Protein AF-A0A438MFI0-F1 (afdb_monomer)

Secondary structure (DSSP, 8-state):
-PPPPEEEEEEPPTT-SEEE-HHHH-TTEEEEEEE-GGG---SSS-EEEEEEE-SS------SS--EEES--TT-TTSSEEEEEEE--S-----TT--S----TTTTTT-TTT---EEEEEEEE--

Mean predicted aligned error: 10.05 Å

Sequence (126 aa):
MPTTQRIASGSTPPGEKWEDASKEMGPHTITIWVDTSSGHFQSDNPTYIASVEGNGYQHKVTGTSSIFPGGGPKDPQGPGFRMYLQATQEWNYKPNGSDDVMDLDKGAWNKDHLSWYVNWIGIDNP

pLDDT: mean 70.8, std 16.74, range [41.03, 95.5]

Organism: NCBI:txid46176

Solvent-accessible surface area (backbone atoms only — not comparable to full-atom values): 7671 Å² total; per-residue (Å²): 129,90,67,71,69,46,76,34,70,54,68,53,64,62,25,57,71,68,42,86,28,32,91,81,76,37,78,61,21,34,31,33,59,47,80,42,62,92,51,66,71,79,40,97,74,55,51,74,50,74,49,78,50,57,75,90,70,92,77,52,78,48,73,98,71,34,69,40,84,31,22,41,100,90,39,60,81,38,61,34,29,34,40,44,42,32,66,61,91,77,66,74,82,53,101,79,78,60,91,73,61,70,44,72,88,76,54,65,71,40,50,88,73,44,49,37,25,44,40,40,39,39,36,31,67,103

Structure (mmCIF, N/CA/C/O backbone):
data_AF-A0A438MFI0-F1
#
_entry.id   AF-A0A438MFI0-F1
#
loop_
_atom_site.group_PDB
_atom_site.id
_atom_site.type_symbol
_atom_site.label_atom_id
_atom_site.label_alt_id
_atom_site.label_comp_id
_atom_site.label_asym_id
_atom_site.label_entity_id
_atom_site.label_seq_id
_atom_site.pdbx_PDB_ins_code
_atom_site.Cartn_x
_atom_site.Cartn_y
_atom_site.Cartn_z
_atom_site.occupancy
_atom_site.B_iso_or_equiv
_atom_site.auth_seq_id
_atom_site.auth_comp_id
_atom_site.auth_asym_id
_atom_site.auth_atom_id
_atom_site.pdbx_PDB_model_num
ATOM 1 N N . MET A 1 1 ? -15.393 -0.144 31.086 1.00 55.59 1 MET A N 1
ATOM 2 C CA . MET A 1 1 ? -15.604 -1.541 30.643 1.00 55.59 1 MET A CA 1
ATOM 3 C 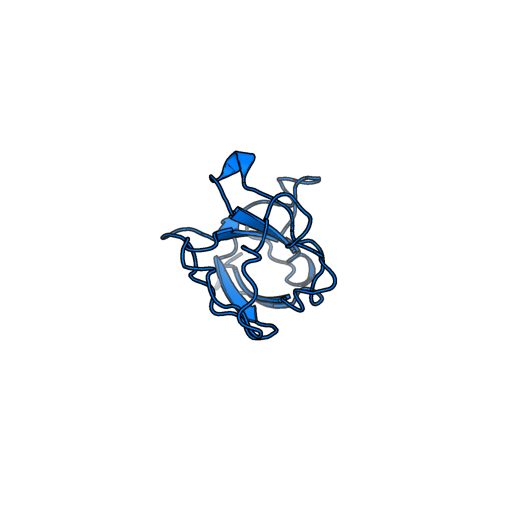C . MET A 1 1 ? -14.393 -1.955 29.821 1.00 55.59 1 MET A C 1
ATOM 5 O O . MET A 1 1 ? -13.804 -1.053 29.236 1.00 55.59 1 MET A O 1
ATOM 9 N N . PRO A 1 2 ? -13.976 -3.232 29.799 1.00 55.00 2 PRO A N 1
ATOM 10 C CA . PRO A 1 2 ? -12.908 -3.668 28.904 1.00 55.00 2 PRO A CA 1
ATOM 11 C C . PRO A 1 2 ? -13.367 -3.431 27.464 1.00 55.00 2 PRO A C 1
ATOM 13 O O . PRO A 1 2 ? -14.431 -3.915 27.080 1.00 55.00 2 PRO A O 1
ATOM 16 N N . THR A 1 3 ? -12.614 -2.657 26.694 1.00 69.25 3 THR A N 1
ATOM 17 C CA . THR A 1 3 ? -12.823 -2.546 25.253 1.00 69.25 3 THR A CA 1
ATOM 18 C C . THR A 1 3 ? -12.169 -3.754 24.597 1.00 69.25 3 THR A C 1
ATOM 20 O O . THR A 1 3 ? -10.996 -4.053 24.824 1.00 69.25 3 THR A O 1
ATOM 23 N N . THR A 1 4 ? -12.957 -4.531 23.857 1.00 81.69 4 THR A N 1
ATOM 24 C CA . THR A 1 4 ? -12.436 -5.664 23.092 1.00 81.69 4 THR A CA 1
ATOM 25 C C . THR A 1 4 ? -11.742 -5.113 21.856 1.00 81.69 4 THR A C 1
ATOM 27 O O . THR A 1 4 ? -12.394 -4.502 21.011 1.00 81.69 4 THR A O 1
ATOM 30 N N . GLN A 1 5 ? -10.431 -5.332 21.766 1.00 86.81 5 GLN A N 1
ATOM 31 C CA . GLN A 1 5 ? -9.656 -5.063 20.559 1.00 86.81 5 GLN A CA 1
ATOM 32 C C . GLN A 1 5 ? -10.283 -5.801 19.371 1.00 86.81 5 GLN A C 1
ATOM 34 O O . GLN A 1 5 ? -10.603 -6.989 19.487 1.00 86.81 5 GLN A O 1
ATOM 39 N N . ARG A 1 6 ? -10.450 -5.121 18.234 1.00 88.88 6 ARG A N 1
ATOM 40 C CA . ARG A 1 6 ? -10.892 -5.768 16.994 1.00 88.88 6 ARG A CA 1
ATOM 41 C C . ARG A 1 6 ? -9.707 -5.975 16.078 1.00 88.88 6 ARG A C 1
ATOM 43 O O . ARG A 1 6 ? -8.834 -5.119 15.971 1.00 88.88 6 ARG A O 1
ATOM 50 N N . ILE A 1 7 ? -9.697 -7.126 15.420 1.00 92.88 7 ILE A N 1
ATOM 51 C CA . ILE A 1 7 ? -8.664 -7.517 14.469 1.00 92.88 7 ILE A CA 1
ATOM 52 C C . ILE A 1 7 ? -9.378 -8.028 13.223 1.00 92.88 7 ILE A C 1
ATOM 54 O O . ILE A 1 7 ? -10.243 -8.898 13.324 1.00 92.88 7 ILE A O 1
ATOM 58 N N . ALA A 1 8 ? -9.013 -7.497 12.062 1.00 94.69 8 ALA A N 1
ATOM 59 C CA . ALA A 1 8 ? -9.494 -7.973 10.771 1.00 94.69 8 ALA A CA 1
ATOM 60 C C . ALA A 1 8 ? -8.345 -8.035 9.766 1.00 94.69 8 ALA A C 1
ATOM 62 O O . ALA A 1 8 ? -7.287 -7.441 9.974 1.00 94.69 8 ALA A O 1
ATOM 63 N N . SER A 1 9 ? -8.550 -8.759 8.673 1.00 95.50 9 SER A N 1
ATOM 64 C CA . SER A 1 9 ? -7.541 -8.948 7.634 1.00 95.50 9 SER A CA 1
ATOM 65 C C . SER A 1 9 ? -8.186 -9.103 6.268 1.00 95.50 9 SER A C 1
ATOM 67 O O . SER A 1 9 ? -9.339 -9.527 6.176 1.00 95.50 9 SER A O 1
ATOM 69 N N . GLY A 1 10 ? -7.425 -8.841 5.213 1.00 95.06 10 GLY A N 1
ATOM 70 C CA . GLY A 1 10 ? -7.886 -9.004 3.842 1.00 95.06 10 GLY A CA 1
ATOM 71 C C . GLY A 1 10 ? -6.756 -8.891 2.829 1.00 95.06 10 GLY A C 1
ATOM 72 O O . GLY A 1 10 ? -5.580 -8.791 3.190 1.00 95.06 10 GLY A O 1
ATOM 73 N N . SER A 1 11 ? -7.129 -8.906 1.552 1.00 93.06 11 SER A N 1
ATOM 74 C CA . SER A 1 11 ? -6.200 -8.719 0.445 1.00 93.06 11 SER A CA 1
ATOM 75 C C . SER A 1 11 ? -6.829 -7.962 -0.722 1.00 93.06 11 SER A C 1
ATOM 77 O O . SER A 1 11 ? -8.049 -7.962 -0.901 1.00 93.06 11 SER A O 1
ATOM 79 N N . THR A 1 12 ? -5.995 -7.294 -1.518 1.00 90.75 12 THR A N 1
ATOM 80 C CA . THR A 1 12 ? -6.421 -6.727 -2.804 1.00 90.75 12 THR A CA 1
ATOM 81 C C . THR A 1 12 ? -6.408 -7.800 -3.898 1.00 90.75 12 THR A C 1
ATOM 83 O O . THR A 1 12 ? -5.648 -8.765 -3.802 1.00 90.75 12 THR A O 1
ATOM 86 N N . PRO A 1 13 ? -7.186 -7.642 -4.983 1.00 89.06 13 PRO A N 1
ATOM 87 C CA . PRO A 1 13 ? -6.987 -8.447 -6.183 1.00 89.06 13 PRO A CA 1
ATOM 88 C C . PRO A 1 13 ? -5.581 -8.223 -6.784 1.00 89.06 13 PRO A C 1
ATOM 90 O O . PRO A 1 13 ? -5.071 -7.098 -6.722 1.00 89.06 13 PRO A O 1
ATOM 93 N N . PRO A 1 14 ? -4.942 -9.252 -7.372 1.00 85.62 14 PRO A N 1
ATOM 94 C CA . PRO A 1 14 ? -3.648 -9.111 -8.042 1.00 85.62 14 PRO A CA 1
ATOM 95 C C . PRO A 1 14 ? -3.689 -8.150 -9.237 1.00 85.62 14 PRO A C 1
ATOM 97 O O . PRO A 1 14 ? -4.563 -8.259 -10.091 1.00 85.62 14 PRO A O 1
ATOM 100 N N . GLY A 1 15 ? -2.712 -7.244 -9.319 1.00 76.44 15 GLY A N 1
ATOM 101 C CA . GLY A 1 15 ? -2.504 -6.314 -10.439 1.00 76.44 15 GLY A CA 1
ATOM 102 C C . GLY A 1 15 ? -3.508 -5.172 -10.553 1.00 76.44 15 GLY A C 1
ATOM 103 O O . GLY A 1 15 ? -3.399 -4.330 -11.444 1.00 76.44 15 GLY A O 1
ATOM 104 N N . GLU A 1 16 ? -4.464 -5.084 -9.634 1.00 78.75 16 GLU A N 1
ATOM 105 C CA . GLU A 1 16 ? -5.475 -4.037 -9.662 1.00 78.75 16 GLU A CA 1
ATOM 106 C C . GLU A 1 16 ? -5.074 -2.802 -8.842 1.00 78.75 16 GLU A C 1
ATOM 108 O O . GLU A 1 16 ? -4.415 -2.902 -7.811 1.00 78.75 16 GLU A O 1
ATOM 113 N N . LYS A 1 17 ? -5.564 -1.630 -9.278 1.00 78.44 17 LYS A N 1
ATOM 114 C CA . LYS A 1 17 ? -5.586 -0.358 -8.520 1.00 78.44 17 LYS A CA 1
ATOM 115 C C . LYS A 1 17 ? -4.224 0.249 -8.149 1.00 78.44 17 LYS A C 1
ATOM 117 O O . LYS A 1 17 ? -4.178 1.165 -7.332 1.00 78.44 17 LYS A O 1
ATOM 122 N N . TRP A 1 18 ? -3.140 -0.216 -8.762 1.00 81.06 18 TRP A N 1
ATOM 123 C CA . TRP A 1 18 ? -1.854 0.474 -8.713 1.00 81.06 18 TRP A CA 1
ATOM 124 C C . TRP A 1 18 ? -1.881 1.716 -9.608 1.00 81.06 18 TRP A C 1
ATOM 126 O O . TRP A 1 18 ? -2.340 1.663 -10.750 1.00 81.06 18 TRP A O 1
ATOM 136 N N . GLU A 1 19 ? -1.382 2.830 -9.088 1.00 80.75 19 GLU A N 1
ATOM 137 C CA . GLU A 1 19 ? -1.382 4.140 -9.736 1.00 80.75 19 GLU A CA 1
ATOM 138 C C . GLU A 1 19 ? 0.026 4.747 -9.705 1.00 80.75 19 GLU A C 1
ATOM 140 O O . GLU A 1 19 ? 0.795 4.523 -8.768 1.00 80.75 19 GLU A O 1
ATOM 145 N N . ASP A 1 20 ? 0.372 5.530 -10.729 1.00 78.31 20 ASP A N 1
ATOM 146 C CA . ASP A 1 20 ? 1.621 6.293 -10.751 1.00 78.31 20 ASP A CA 1
ATOM 147 C C . ASP A 1 20 ? 1.565 7.430 -9.719 1.00 78.31 20 ASP A C 1
ATOM 149 O O . ASP A 1 20 ? 0.693 8.297 -9.770 1.00 78.31 20 ASP A O 1
ATOM 153 N N . ALA A 1 21 ? 2.526 7.433 -8.797 1.00 78.62 21 ALA A N 1
ATOM 154 C CA . ALA A 1 21 ? 2.697 8.445 -7.760 1.00 78.62 21 ALA A CA 1
ATOM 155 C C . ALA A 1 21 ? 3.984 9.261 -7.960 1.00 78.62 21 ALA A C 1
ATOM 157 O O . ALA A 1 21 ? 4.418 9.980 -7.054 1.00 78.62 21 ALA A O 1
ATOM 158 N N . SER A 1 22 ? 4.602 9.187 -9.145 1.00 77.81 22 SER A N 1
ATOM 159 C CA . SER A 1 22 ? 5.908 9.797 -9.404 1.00 77.81 22 SER A CA 1
ATOM 160 C C . SER A 1 22 ? 5.908 11.321 -9.252 1.00 77.81 22 SER A C 1
ATOM 162 O O . SER A 1 22 ? 6.915 11.914 -8.865 1.00 77.81 22 SER A O 1
ATOM 164 N N . LYS A 1 23 ? 4.763 11.965 -9.511 1.00 78.06 23 LYS A N 1
ATOM 165 C CA . LYS A 1 23 ? 4.579 13.414 -9.323 1.00 78.06 23 LYS A CA 1
ATOM 166 C C . LYS A 1 23 ? 4.472 13.829 -7.855 1.00 78.06 23 LYS A C 1
ATOM 168 O O . LYS A 1 23 ? 4.826 14.957 -7.533 1.00 78.06 23 LYS A O 1
ATOM 173 N N . GLU A 1 24 ? 3.965 12.951 -6.992 1.00 77.12 24 GLU A N 1
ATOM 174 C CA . GLU A 1 24 ? 3.696 13.254 -5.580 1.00 77.12 24 GLU A CA 1
ATOM 175 C C . GLU A 1 24 ? 4.886 12.895 -4.686 1.00 77.12 24 GLU A C 1
ATOM 177 O O . GLU A 1 24 ? 5.253 13.662 -3.801 1.00 77.12 24 GLU A O 1
ATOM 182 N N . MET A 1 25 ? 5.504 11.739 -4.940 1.00 75.88 25 MET A N 1
ATOM 183 C CA . MET A 1 25 ? 6.476 11.117 -4.033 1.00 75.88 25 MET A CA 1
ATOM 184 C C . MET A 1 25 ? 7.895 11.030 -4.614 1.00 75.88 25 MET A C 1
ATOM 186 O O . MET A 1 25 ? 8.817 10.573 -3.939 1.00 75.88 25 MET A O 1
ATOM 190 N N . GLY A 1 26 ? 8.088 11.502 -5.848 1.00 75.31 26 GLY A N 1
ATOM 191 C CA . GLY A 1 26 ? 9.357 11.445 -6.568 1.00 75.31 26 GLY A CA 1
ATOM 192 C C . GLY A 1 26 ? 9.404 10.312 -7.594 1.00 75.31 26 GLY A C 1
ATOM 193 O O . GLY A 1 26 ? 8.542 9.435 -7.598 1.00 75.31 26 GLY A O 1
ATOM 194 N N . PRO A 1 27 ? 10.405 10.317 -8.486 1.00 74.94 27 PRO A N 1
ATOM 195 C CA . PRO A 1 27 ? 10.435 9.442 -9.650 1.00 74.94 27 PRO A CA 1
ATOM 196 C C . PRO A 1 27 ? 10.348 7.963 -9.272 1.00 74.94 27 PRO A C 1
ATOM 198 O O . PRO A 1 27 ? 10.890 7.531 -8.249 1.00 74.94 27 PRO A O 1
ATOM 201 N N . HIS A 1 28 ? 9.699 7.197 -10.151 1.00 74.31 28 HIS A N 1
ATOM 202 C CA . HIS A 1 28 ? 9.589 5.742 -10.062 1.00 74.31 28 HIS A CA 1
ATOM 203 C C . HIS A 1 28 ? 8.811 5.263 -8.828 1.00 74.31 28 HIS A C 1
ATOM 205 O O . HIS A 1 28 ? 9.100 4.196 -8.283 1.00 74.31 28 HIS A O 1
ATOM 211 N N . THR A 1 29 ? 7.832 6.059 -8.390 1.00 76.56 29 THR A N 1
ATOM 212 C CA . THR A 1 29 ? 6.962 5.727 -7.260 1.00 76.56 29 THR A CA 1
ATOM 213 C C . THR A 1 29 ? 5.581 5.342 -7.753 1.00 76.56 29 THR A C 1
ATOM 215 O O . THR A 1 29 ? 4.996 6.035 -8.580 1.00 76.56 29 THR A O 1
ATOM 218 N N . ILE A 1 30 ? 5.033 4.277 -7.185 1.00 79.19 30 ILE A N 1
ATOM 219 C CA . ILE A 1 30 ? 3.640 3.872 -7.343 1.00 79.19 30 ILE A CA 1
ATOM 220 C C . ILE A 1 30 ? 2.920 3.889 -6.010 1.00 79.19 30 ILE A C 1
ATOM 222 O O . ILE A 1 30 ? 3.527 3.785 -4.941 1.00 79.19 30 ILE A O 1
ATOM 226 N N . THR A 1 31 ? 1.603 3.990 -6.092 1.00 83.38 31 THR A N 1
ATOM 227 C CA . THR A 1 31 ? 0.710 3.908 -4.949 1.00 83.38 31 THR A CA 1
ATOM 228 C C . THR A 1 31 ? -0.410 2.912 -5.200 1.00 83.38 31 THR A C 1
ATOM 230 O O . THR A 1 31 ? -0.780 2.644 -6.340 1.00 83.38 31 THR A O 1
ATOM 233 N N . ILE A 1 32 ? -0.952 2.362 -4.124 1.00 84.88 32 ILE A N 1
ATOM 234 C C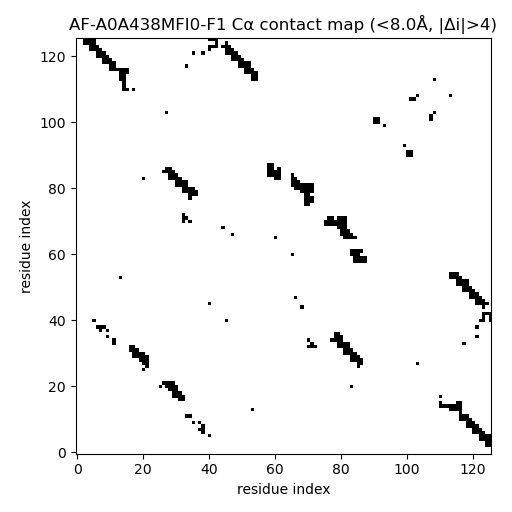A . ILE A 1 32 ? -2.210 1.624 -4.129 1.00 84.88 32 ILE A CA 1
ATOM 235 C C . ILE A 1 32 ? -3.036 2.060 -2.929 1.00 84.88 32 ILE A C 1
ATOM 237 O O . ILE A 1 32 ? -2.521 2.220 -1.818 1.00 84.88 32 ILE A O 1
ATOM 241 N N . TRP A 1 33 ? -4.334 2.225 -3.154 1.00 87.94 33 TRP A N 1
ATOM 242 C CA . TRP A 1 33 ? -5.299 2.354 -2.075 1.00 87.94 33 TRP A CA 1
ATOM 243 C C . TRP A 1 33 ? -5.869 0.984 -1.699 1.00 87.94 33 TRP A C 1
ATOM 245 O O . TRP A 1 33 ? -6.402 0.265 -2.550 1.00 87.94 33 TRP A O 1
ATOM 255 N N . VAL A 1 34 ? -5.771 0.641 -0.416 1.00 88.56 34 VAL A N 1
ATOM 256 C CA . VAL A 1 34 ? -6.287 -0.607 0.148 1.00 88.56 34 VAL A CA 1
ATOM 257 C C . VAL A 1 34 ? -7.556 -0.306 0.936 1.00 88.56 34 VAL A C 1
ATOM 259 O O . VAL A 1 34 ? -7.509 0.343 1.980 1.00 88.56 34 VAL A O 1
ATOM 262 N N . ASP A 1 35 ? -8.683 -0.795 0.420 1.00 90.06 35 ASP A N 1
ATOM 263 C CA . ASP A 1 35 ? -9.990 -0.742 1.078 1.00 90.06 35 ASP A CA 1
ATOM 264 C C . ASP A 1 35 ? -10.032 -1.728 2.250 1.00 90.06 35 ASP A C 1
ATOM 266 O O . ASP A 1 35 ? -9.834 -2.934 2.064 1.00 90.06 35 ASP A O 1
ATOM 270 N N . THR A 1 36 ? -10.302 -1.222 3.451 1.00 90.56 36 THR A N 1
ATOM 271 C CA . THR A 1 36 ? -10.408 -2.035 4.672 1.00 90.56 36 THR A CA 1
ATOM 272 C C . THR A 1 36 ? -11.808 -2.004 5.280 1.00 90.56 36 THR A C 1
ATOM 274 O O . THR A 1 36 ? -12.000 -2.436 6.417 1.00 90.56 36 THR A O 1
ATOM 277 N N . SER A 1 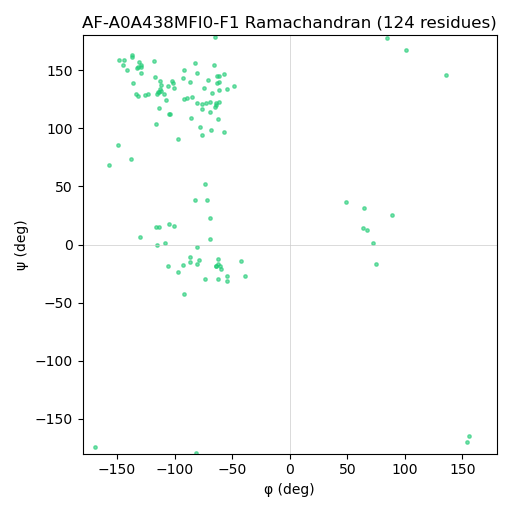37 ? -12.813 -1.542 4.526 1.00 89.25 37 SER A N 1
ATOM 278 C CA . SER A 1 37 ? -14.213 -1.451 4.968 1.00 89.25 37 SER A CA 1
ATOM 279 C C . SER A 1 37 ? -14.7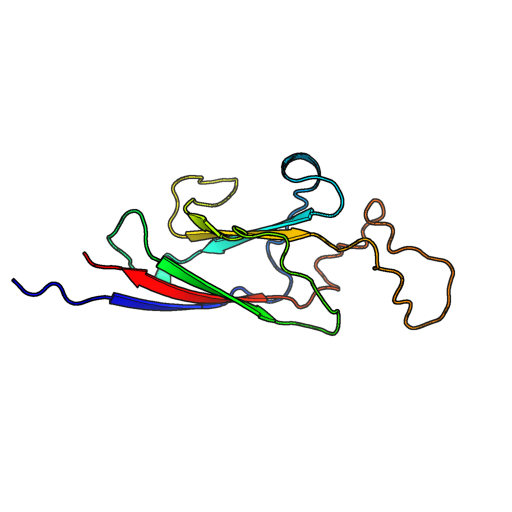80 -2.774 5.496 1.00 89.25 37 SER A C 1
ATOM 281 O O . SER A 1 37 ? -15.582 -2.766 6.432 1.00 89.25 37 SER A O 1
ATOM 283 N N . SER A 1 38 ? -14.315 -3.912 4.970 1.00 91.38 38 SER A N 1
ATOM 284 C CA . SER A 1 38 ? -14.678 -5.255 5.446 1.00 91.38 38 SER A CA 1
ATOM 285 C C . SER A 1 38 ? -14.218 -5.555 6.878 1.00 91.38 38 SER A C 1
ATOM 287 O O . SER A 1 38 ? -14.747 -6.466 7.511 1.00 91.38 38 SER A O 1
ATOM 289 N N . GLY A 1 39 ? -13.255 -4.795 7.406 1.00 88.69 39 GLY A N 1
ATOM 290 C CA . GLY A 1 39 ? -12.790 -4.907 8.786 1.00 88.69 39 GLY A CA 1
ATOM 291 C C . GLY A 1 39 ? -13.702 -4.238 9.814 1.00 88.69 39 GLY A C 1
ATOM 292 O O . GLY A 1 39 ? -13.554 -4.506 11.003 1.00 88.69 39 GLY A O 1
ATOM 293 N N . HIS A 1 40 ? -14.650 -3.398 9.374 1.00 88.75 40 HIS A N 1
ATOM 294 C CA . HIS A 1 40 ? -15.618 -2.704 10.234 1.00 88.75 40 HIS A CA 1
ATOM 295 C C . HIS A 1 40 ? -14.989 -1.999 11.454 1.00 88.75 40 HIS A C 1
ATOM 297 O O . HIS A 1 40 ? -15.572 -1.977 12.544 1.00 88.75 40 HIS A O 1
ATOM 303 N N . PHE A 1 41 ? -13.796 -1.426 11.276 1.00 86.50 41 PHE A N 1
ATOM 304 C CA . PHE A 1 41 ? -13.139 -0.628 12.306 1.00 86.50 41 PHE A CA 1
ATOM 305 C C . PHE A 1 41 ? -13.998 0.597 12.653 1.00 86.50 41 PHE A C 1
ATOM 307 O O . PHE A 1 41 ? -14.620 1.198 11.778 1.00 86.50 41 PHE A O 1
ATOM 314 N N . GLN A 1 42 ? -14.066 0.934 13.938 1.00 81.69 42 GLN A N 1
ATOM 315 C CA . GLN A 1 42 ? -14.800 2.100 14.445 1.00 81.69 42 GLN A CA 1
ATOM 316 C C . GLN A 1 42 ? -13.870 3.234 14.862 1.00 81.69 42 GLN A C 1
ATOM 318 O O . GLN A 1 42 ? -14.329 4.362 15.002 1.00 81.69 42 GLN A O 1
ATOM 323 N N . SER A 1 43 ? -12.587 2.943 15.086 1.00 75.25 43 SER A N 1
ATOM 324 C CA . SER A 1 43 ? -11.586 3.984 15.273 1.00 75.25 43 SER A CA 1
ATOM 325 C C . SER A 1 43 ? -11.316 4.712 13.960 1.00 75.25 43 SER A C 1
ATOM 327 O O . SER A 1 43 ? -11.175 4.078 12.915 1.00 75.25 43 SER A O 1
ATOM 329 N N . ASP A 1 44 ? -11.127 6.029 14.044 1.00 75.00 44 ASP A N 1
ATOM 330 C CA . ASP A 1 44 ? -10.671 6.850 12.919 1.00 75.00 44 ASP A CA 1
ATOM 331 C C . ASP A 1 44 ? -9.247 6.481 12.460 1.00 75.00 44 ASP A C 1
ATOM 333 O O . ASP A 1 44 ? -8.853 6.823 11.349 1.00 75.00 44 ASP A O 1
ATOM 337 N N . ASN A 1 45 ? -8.460 5.782 13.297 1.00 77.25 45 ASN A N 1
ATOM 338 C CA . ASN A 1 45 ? -7.070 5.419 13.000 1.00 77.25 45 ASN A CA 1
ATOM 339 C C . ASN A 1 45 ? -6.722 3.974 13.413 1.00 77.25 45 ASN A C 1
ATOM 341 O O . ASN A 1 45 ? -5.987 3.767 14.386 1.00 77.25 45 ASN A O 1
ATOM 345 N N . PRO A 1 46 ? -7.199 2.953 12.681 1.00 85.94 46 PRO A N 1
ATOM 346 C CA . PRO A 1 46 ? -6.757 1.580 12.894 1.00 85.94 46 PRO A CA 1
ATOM 347 C C . PRO A 1 46 ? -5.257 1.447 12.596 1.00 85.94 46 PRO A C 1
ATOM 349 O O . PRO A 1 46 ? -4.720 2.085 11.690 1.00 85.94 46 PRO A O 1
ATOM 352 N N . THR A 1 47 ? -4.566 0.597 13.349 1.00 86.94 47 THR A N 1
ATOM 353 C CA . THR A 1 47 ? -3.165 0.255 13.079 1.00 86.94 47 THR A CA 1
ATOM 354 C C . THR A 1 47 ? -3.106 -0.869 12.057 1.00 86.94 47 THR A C 1
ATOM 356 O O . THR A 1 47 ? -3.713 -1.915 12.277 1.00 86.94 47 THR A O 1
ATOM 359 N N . TYR A 1 48 ? -2.352 -0.679 10.972 1.00 87.19 48 TYR A N 1
ATOM 360 C CA . TYR A 1 48 ? -2.216 -1.671 9.905 1.00 87.19 48 TYR A CA 1
ATOM 361 C C . TYR A 1 48 ? -0.810 -2.265 9.831 1.00 87.19 48 TYR A C 1
ATOM 363 O O . TYR A 1 48 ? 0.192 -1.559 9.938 1.00 87.19 48 TYR A O 1
ATOM 371 N N . ILE A 1 49 ? -0.755 -3.568 9.573 1.00 89.31 49 ILE A N 1
ATOM 372 C CA . ILE A 1 49 ? 0.424 -4.291 9.099 1.00 89.31 49 ILE A CA 1
ATOM 373 C C . ILE A 1 49 ? 0.076 -4.798 7.704 1.00 89.31 49 ILE A C 1
ATOM 375 O O . ILE A 1 49 ? -0.969 -5.424 7.528 1.00 89.31 49 ILE A O 1
ATOM 379 N N . ALA A 1 50 ? 0.935 -4.544 6.721 1.00 88.56 50 ALA A N 1
ATOM 380 C CA . ALA A 1 50 ? 0.713 -4.996 5.355 1.00 88.56 50 ALA A CA 1
ATOM 381 C C . ALA A 1 50 ? 1.962 -5.647 4.762 1.00 88.56 50 ALA A C 1
ATOM 383 O O . ALA A 1 50 ? 3.090 -5.315 5.129 1.00 88.56 50 ALA A O 1
ATOM 384 N N . SER A 1 51 ? 1.745 -6.569 3.831 1.00 86.62 51 SER A N 1
ATOM 385 C CA . SER A 1 5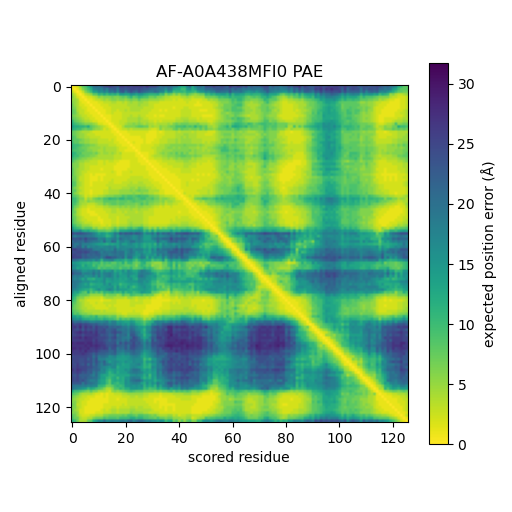1 ? 2.786 -7.156 2.993 1.00 86.62 51 SER A CA 1
ATOM 386 C C . SER A 1 51 ? 2.384 -7.076 1.527 1.00 86.62 51 SER A C 1
ATOM 388 O O . SER A 1 51 ? 1.201 -7.048 1.192 1.00 86.62 51 SER A O 1
ATOM 390 N N . VAL A 1 52 ? 3.386 -7.037 0.654 1.00 84.12 52 VAL A N 1
ATOM 391 C CA . VAL A 1 52 ? 3.200 -7.073 -0.798 1.00 84.12 52 VAL A CA 1
ATOM 392 C C . VAL A 1 52 ? 3.679 -8.419 -1.292 1.00 84.12 52 VAL A C 1
ATOM 394 O O . VAL A 1 52 ? 4.785 -8.843 -0.960 1.00 84.12 52 VAL A O 1
ATOM 397 N N . GLU A 1 53 ? 2.847 -9.085 -2.075 1.00 80.12 53 GLU A N 1
ATOM 398 C CA . GLU A 1 53 ? 3.150 -10.380 -2.667 1.00 80.12 53 GLU A CA 1
ATOM 399 C C . GLU A 1 53 ? 2.802 -10.357 -4.155 1.00 80.12 53 GLU A C 1
ATOM 401 O O . GLU A 1 53 ? 1.950 -9.585 -4.587 1.00 80.12 53 GLU A O 1
ATOM 406 N N . GLY A 1 54 ? 3.482 -11.177 -4.954 1.00 75.75 54 GLY A N 1
ATOM 407 C CA . GLY A 1 54 ? 3.224 -11.315 -6.381 1.00 75.75 54 GLY A CA 1
ATOM 408 C C . GLY A 1 54 ? 4.455 -11.770 -7.155 1.00 75.75 54 GLY A C 1
ATOM 409 O O . GLY A 1 54 ? 5.462 -12.182 -6.579 1.00 75.75 54 GLY A O 1
ATOM 410 N N . ASN A 1 55 ? 4.373 -11.724 -8.485 1.00 67.81 55 ASN A N 1
ATOM 411 C CA . ASN A 1 55 ? 5.392 -12.337 -9.332 1.00 67.81 55 ASN A CA 1
ATOM 412 C C . ASN A 1 55 ? 6.748 -11.595 -9.283 1.00 67.81 55 ASN A C 1
ATOM 414 O O . ASN A 1 55 ? 6.879 -10.460 -9.748 1.00 67.81 55 ASN A O 1
ATOM 418 N N . GLY A 1 56 ? 7.750 -12.290 -8.732 1.00 52.09 56 GLY A N 1
ATOM 419 C CA . GLY A 1 56 ? 9.122 -12.434 -9.240 1.00 52.09 56 GLY A CA 1
ATOM 420 C C . GLY A 1 56 ? 10.132 -11.291 -9.115 1.00 52.09 56 GLY A C 1
ATOM 421 O O . GLY A 1 56 ? 11.324 -11.558 -9.246 1.00 52.09 56 GLY A O 1
ATOM 422 N N . TYR A 1 57 ? 9.722 -10.052 -8.858 1.00 57.28 57 TYR A N 1
ATOM 423 C CA . TYR A 1 57 ? 10.666 -8.929 -8.783 1.00 57.28 57 TYR A CA 1
ATOM 424 C C . TYR A 1 57 ? 10.977 -8.557 -7.324 1.00 57.28 57 TYR A C 1
ATOM 426 O O . TYR A 1 57 ? 10.088 -8.568 -6.475 1.00 57.28 57 TYR A O 1
ATOM 434 N N . GLN A 1 58 ? 12.244 -8.256 -7.016 1.00 49.50 58 GLN A N 1
ATOM 435 C CA . GLN A 1 58 ? 12.643 -7.749 -5.700 1.00 49.50 58 GLN A CA 1
ATOM 436 C C . GLN A 1 58 ? 12.250 -6.274 -5.587 1.00 49.50 58 GLN A C 1
ATOM 438 O O . GLN A 1 58 ? 12.726 -5.451 -6.366 1.00 49.50 58 GLN A O 1
ATOM 443 N N . HIS A 1 59 ? 11.423 -5.936 -4.596 1.00 56.38 59 HIS A N 1
ATOM 444 C CA . HIS A 1 59 ? 11.061 -4.548 -4.291 1.00 56.38 59 HIS A CA 1
ATOM 445 C C . HIS A 1 59 ? 11.655 -4.135 -2.967 1.00 56.38 59 HIS A C 1
ATOM 447 O O . HIS A 1 59 ? 11.588 -4.867 -1.979 1.00 56.38 59 HIS A O 1
ATOM 453 N N . LYS A 1 60 ? 12.190 -2.920 -2.933 1.00 57.50 60 LYS A N 1
ATOM 454 C CA . LYS A 1 60 ? 12.494 -2.252 -1.680 1.00 57.50 60 LYS A CA 1
ATOM 455 C C . LYS A 1 60 ? 11.262 -1.462 -1.264 1.00 57.50 60 LYS A C 1
ATOM 457 O O . LYS A 1 60 ? 10.773 -0.625 -2.014 1.00 57.50 60 LYS A O 1
ATOM 462 N N . VAL A 1 61 ? 10.793 -1.692 -0.044 1.00 56.28 61 VAL A N 1
ATOM 463 C CA . VAL A 1 61 ? 9.855 -0.769 0.598 1.00 56.28 61 VAL A CA 1
ATOM 464 C C . VAL A 1 61 ? 10.597 0.548 0.815 1.00 56.28 61 VAL A C 1
ATOM 466 O O . VAL A 1 61 ? 11.644 0.587 1.468 1.00 56.28 61 VAL A O 1
ATOM 469 N N . THR A 1 62 ? 10.115 1.625 0.206 1.00 51.69 62 THR A N 1
ATOM 470 C CA . THR A 1 62 ? 10.804 2.911 0.266 1.00 51.69 62 THR A CA 1
ATOM 471 C C . THR A 1 62 ? 10.412 3.677 1.507 1.00 51.69 62 THR A C 1
ATOM 473 O O . THR A 1 62 ? 9.313 4.216 1.616 1.00 51.69 62 THR A O 1
ATOM 476 N N . GLY A 1 63 ? 11.371 3.748 2.424 1.00 49.91 63 GLY A N 1
ATOM 477 C CA . GLY A 1 63 ? 11.329 4.644 3.566 1.00 49.91 63 GLY A CA 1
ATOM 478 C C . GLY A 1 63 ? 10.552 4.114 4.767 1.00 49.91 63 GLY A C 1
ATOM 479 O O . GLY A 1 63 ? 10.004 3.018 4.784 1.00 49.91 63 GLY A O 1
ATOM 480 N N . THR A 1 64 ? 10.567 4.929 5.814 1.00 45.12 64 THR A N 1
ATOM 481 C CA . THR A 1 64 ? 10.122 4.609 7.175 1.00 45.12 64 THR A CA 1
ATOM 482 C C . THR A 1 64 ? 8.601 4.692 7.363 1.00 45.12 64 THR A C 1
ATOM 484 O O . THR A 1 64 ? 8.110 4.472 8.468 1.00 45.12 64 THR A O 1
ATOM 487 N N . SER A 1 65 ? 7.838 5.070 6.330 1.00 53.88 65 SER A N 1
ATOM 488 C CA . SER A 1 65 ? 6.410 5.411 6.441 1.00 53.88 65 SER A CA 1
ATOM 489 C C . SER A 1 65 ? 5.696 5.245 5.096 1.00 53.88 65 SER A C 1
ATOM 491 O O . SER A 1 65 ? 5.321 6.219 4.456 1.00 53.88 65 SER A O 1
ATOM 493 N N . SER A 1 66 ? 5.559 4.006 4.623 1.00 59.88 66 SER A N 1
ATOM 494 C CA . SER A 1 66 ? 4.917 3.714 3.331 1.00 59.88 66 SER A CA 1
ATOM 495 C C . SER A 1 66 ? 3.403 3.570 3.422 1.00 59.88 66 SER A C 1
ATOM 497 O O . SER A 1 66 ? 2.775 3.506 2.378 1.00 59.88 66 SER A O 1
ATOM 499 N N . ILE A 1 67 ? 2.833 3.502 4.629 1.00 66.38 67 ILE A N 1
ATOM 500 C CA . ILE A 1 67 ? 1.404 3.296 4.887 1.00 66.38 67 ILE A CA 1
ATOM 501 C C . ILE A 1 67 ? 0.841 4.562 5.532 1.00 66.38 67 ILE A C 1
ATOM 503 O O . ILE A 1 67 ? 1.253 4.917 6.637 1.00 66.38 67 ILE A O 1
ATOM 507 N N . PHE A 1 68 ? -0.101 5.224 4.863 1.00 68.56 68 PHE A N 1
ATOM 508 C CA . PHE A 1 68 ? -0.779 6.408 5.391 1.00 68.56 68 PHE A CA 1
ATOM 509 C C . PHE A 1 68 ? -2.261 6.115 5.624 1.00 68.56 68 PHE A C 1
ATOM 511 O O . PHE A 1 68 ? -2.905 5.594 4.707 1.00 68.56 68 PHE A O 1
ATOM 518 N N . PRO A 1 69 ? -2.817 6.453 6.803 1.00 67.19 69 PRO A N 1
ATOM 519 C CA . PRO A 1 69 ? -4.258 6.439 6.998 1.00 67.19 69 PRO A CA 1
ATOM 520 C C . PRO A 1 69 ? -4.900 7.464 6.063 1.00 67.19 69 PRO A C 1
ATOM 522 O O . PRO A 1 69 ? -4.372 8.559 5.859 1.00 67.19 69 PRO A O 1
ATOM 525 N N . GLY A 1 70 ? -6.028 7.091 5.477 1.00 64.44 70 GLY A N 1
ATOM 526 C CA . GLY A 1 70 ? -6.733 7.925 4.516 1.00 64.44 70 GLY A CA 1
ATOM 527 C C . GLY A 1 70 ? -7.202 7.117 3.320 1.00 64.44 70 GLY A C 1
ATOM 528 O O . GLY A 1 70 ? -6.567 6.149 2.888 1.00 64.44 70 GLY A O 1
ATOM 529 N N . GLY A 1 71 ? -8.350 7.516 2.793 1.00 60.09 71 GLY A N 1
ATOM 530 C CA . GLY A 1 71 ? -8.976 6.806 1.700 1.00 60.09 71 GLY A CA 1
ATOM 531 C C . GLY A 1 71 ? -8.388 7.158 0.322 1.00 60.09 71 GLY A C 1
ATOM 532 O O . GLY A 1 71 ? -7.413 7.913 0.179 1.00 60.09 71 GLY A O 1
ATOM 533 N N . GLY A 1 72 ? -8.938 6.535 -0.720 1.00 57.41 72 GLY A N 1
ATOM 534 C CA . GLY A 1 72 ? -8.395 6.582 -2.077 1.00 57.41 72 GLY A CA 1
ATOM 535 C C . GLY A 1 72 ? -8.431 7.980 -2.709 1.00 57.41 72 GLY A C 1
ATOM 536 O O . GLY A 1 72 ? -8.945 8.928 -2.116 1.00 57.41 72 GLY A O 1
ATOM 537 N N . PRO A 1 73 ? -7.923 8.144 -3.944 1.00 55.69 73 PRO A N 1
ATOM 538 C CA . PRO A 1 73 ? -7.948 9.427 -4.658 1.00 55.69 73 PRO A CA 1
ATOM 539 C C . PRO A 1 73 ? -9.356 10.032 -4.782 1.00 55.69 73 PRO A C 1
ATOM 541 O O . PRO A 1 73 ? -9.510 11.245 -4.880 1.00 55.69 73 PRO A O 1
ATOM 544 N N . LYS A 1 74 ? -10.385 9.174 -4.773 1.00 53.75 74 LYS A N 1
ATOM 545 C CA . LYS A 1 74 ? -11.802 9.547 -4.892 1.00 53.75 74 LYS A CA 1
ATOM 546 C C . LYS A 1 74 ? -12.512 9.766 -3.556 1.00 53.75 74 LYS A C 1
ATOM 548 O O . LYS A 1 74 ? -13.571 10.381 -3.552 1.00 53.75 74 LYS A O 1
ATOM 553 N N . ASP A 1 75 ? -11.953 9.271 -2.459 1.00 59.75 75 ASP A N 1
ATOM 554 C CA . ASP A 1 75 ? -12.507 9.451 -1.119 1.00 59.75 75 ASP A CA 1
ATOM 555 C C . ASP A 1 75 ? -11.362 9.487 -0.105 1.00 59.75 75 ASP A C 1
ATOM 557 O O . ASP A 1 75 ? -11.021 8.452 0.453 1.00 59.75 75 ASP A O 1
ATOM 561 N N . PRO A 1 76 ? -10.740 10.652 0.137 1.00 61.06 76 PRO A N 1
ATOM 562 C CA . PRO A 1 76 ? -9.611 10.781 1.057 1.00 61.06 76 PRO A CA 1
ATOM 563 C C . PRO A 1 76 ? -9.937 10.426 2.515 1.00 61.06 76 PRO A C 1
ATOM 565 O O . PRO A 1 76 ? -9.015 10.287 3.316 1.00 61.06 76 PRO A O 1
ATOM 568 N N . GLN A 1 77 ? -11.219 10.287 2.870 1.00 64.31 77 GLN A N 1
ATOM 569 C CA . GLN A 1 77 ? -11.683 9.968 4.224 1.00 64.31 77 GLN A CA 1
ATOM 570 C C . GLN A 1 77 ? -12.233 8.538 4.346 1.00 64.31 77 GLN A C 1
ATOM 572 O O . GLN A 1 77 ? -12.667 8.141 5.425 1.00 64.31 77 GLN A O 1
ATOM 577 N N . GLY A 1 78 ? -12.204 7.759 3.263 1.00 71.00 78 GLY A N 1
ATOM 578 C CA . GLY A 1 78 ? -12.685 6.383 3.258 1.00 71.00 78 GLY A CA 1
ATOM 579 C C . GLY A 1 78 ? -11.846 5.445 4.140 1.00 71.00 78 GLY A C 1
ATOM 580 O O . GLY A 1 78 ? -10.650 5.683 4.344 1.00 71.00 78 GLY A O 1
ATOM 581 N N . PRO A 1 79 ? -12.443 4.347 4.641 1.00 77.88 79 PRO A N 1
ATOM 582 C CA . PRO A 1 79 ? -11.744 3.366 5.463 1.00 77.88 79 PRO A CA 1
ATOM 583 C C . PRO A 1 79 ? -10.642 2.679 4.654 1.00 77.88 79 PRO A C 1
ATOM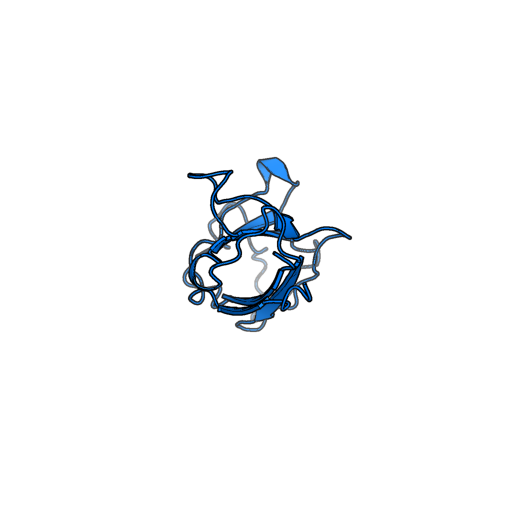 585 O O . PRO A 1 79 ? -10.901 2.043 3.631 1.00 77.88 79 PRO A O 1
ATOM 588 N N . GLY A 1 80 ? -9.399 2.810 5.108 1.00 87.50 80 GLY A N 1
ATOM 589 C CA . GLY A 1 80 ? -8.275 2.174 4.443 1.00 87.50 80 GLY A CA 1
ATOM 590 C C . GLY A 1 80 ? -6.947 2.850 4.701 1.00 87.50 80 GLY A C 1
ATOM 591 O O . GLY A 1 80 ? -6.786 3.664 5.614 1.00 87.50 80 GLY A O 1
ATOM 592 N N . PHE A 1 81 ? -5.993 2.487 3.857 1.00 87.25 81 PHE A N 1
ATOM 593 C CA . PHE A 1 81 ? -4.690 3.119 3.823 1.00 87.25 81 PHE A CA 1
ATOM 594 C C . PHE A 1 81 ? -4.165 3.216 2.395 1.00 87.25 81 PHE A C 1
ATOM 596 O O . PHE A 1 81 ? -4.559 2.457 1.504 1.00 87.25 81 PHE A O 1
ATOM 603 N N . ARG A 1 82 ? -3.232 4.142 2.183 1.00 86.81 82 ARG A N 1
ATOM 604 C CA . ARG A 1 82 ? -2.419 4.197 0.967 1.00 86.81 82 ARG A CA 1
ATOM 605 C C . ARG A 1 82 ? -1.063 3.595 1.232 1.00 86.81 82 ARG A C 1
ATOM 607 O O . ARG A 1 82 ? -0.445 3.921 2.243 1.00 86.81 82 ARG A O 1
ATOM 614 N 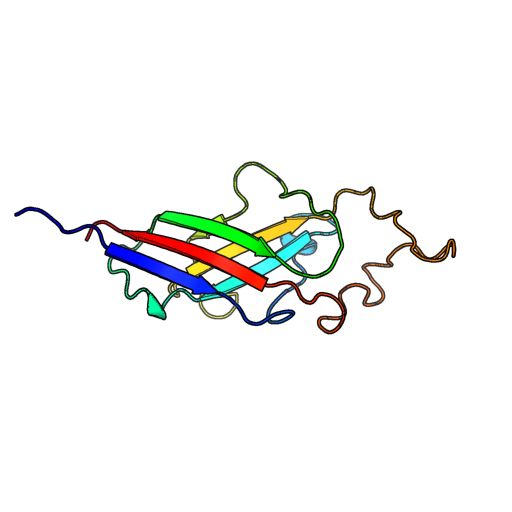N . MET A 1 83 ? -0.609 2.755 0.314 1.00 85.00 83 MET A N 1
ATOM 615 C CA . MET A 1 83 ? 0.730 2.197 0.345 1.00 85.00 83 MET A CA 1
ATOM 616 C C . MET A 1 83 ? 1.549 2.712 -0.834 1.00 85.00 83 MET A C 1
ATOM 618 O O . MET A 1 83 ? 1.081 2.653 -1.968 1.00 85.00 83 MET A O 1
ATOM 622 N N . TYR A 1 84 ? 2.764 3.188 -0.573 1.00 82.62 84 TYR A N 1
ATOM 623 C CA . TYR A 1 84 ? 3.683 3.681 -1.599 1.00 82.62 84 TYR A CA 1
ATOM 624 C C . TYR A 1 84 ? 4.893 2.762 -1.740 1.00 82.62 84 TYR A C 1
ATOM 626 O O . TYR A 1 84 ? 5.536 2.419 -0.746 1.00 82.62 84 TYR A O 1
ATOM 634 N N . LEU A 1 85 ? 5.225 2.399 -2.976 1.00 79.50 85 LEU A N 1
ATOM 635 C CA . LEU A 1 85 ? 6.434 1.654 -3.314 1.00 79.50 85 LEU A CA 1
ATOM 636 C C . LEU A 1 85 ? 7.226 2.461 -4.333 1.00 79.50 85 LEU A C 1
ATOM 638 O O . LEU A 1 85 ? 6.672 2.871 -5.350 1.00 79.50 85 LEU A O 1
ATOM 642 N N . GLN A 1 86 ? 8.515 2.662 -4.094 1.00 76.25 86 GLN A N 1
ATOM 643 C CA . GLN A 1 86 ? 9.408 3.220 -5.100 1.00 76.25 86 GLN A CA 1
ATOM 644 C C . GLN A 1 86 ? 10.423 2.179 -5.561 1.00 76.25 86 GLN A C 1
ATOM 646 O O . GLN A 1 86 ? 11.063 1.467 -4.787 1.00 76.25 86 GLN A O 1
ATOM 651 N N . ALA A 1 87 ? 10.580 2.107 -6.873 1.00 65.12 87 ALA A N 1
ATOM 652 C CA . ALA A 1 87 ? 11.629 1.329 -7.489 1.00 65.12 87 ALA A CA 1
ATOM 653 C C . ALA A 1 87 ? 12.995 1.919 -7.100 1.00 65.12 87 ALA A C 1
ATOM 655 O O . ALA A 1 87 ? 13.290 3.084 -7.365 1.00 65.12 87 ALA A O 1
ATOM 656 N N . THR A 1 88 ? 13.865 1.122 -6.479 1.00 59.88 88 THR A N 1
ATOM 657 C CA . THR A 1 88 ? 15.284 1.483 -6.354 1.00 59.88 88 THR A CA 1
ATOM 658 C C . THR A 1 88 ? 15.910 1.455 -7.734 1.00 59.88 88 THR A C 1
ATOM 660 O O . THR A 1 88 ? 15.768 0.439 -8.390 1.00 59.88 88 THR A O 1
ATOM 663 N N . GLN A 1 89 ? 16.634 2.496 -8.159 1.00 51.31 89 GLN A N 1
ATOM 664 C CA . GLN A 1 89 ? 17.279 2.634 -9.487 1.00 51.31 89 GLN A CA 1
ATOM 665 C C . GLN A 1 89 ? 18.000 1.387 -10.059 1.00 51.31 89 GLN A C 1
ATOM 667 O O . GLN A 1 89 ? 18.282 1.343 -11.250 1.00 51.31 89 GLN A O 1
ATOM 672 N N . GLU A 1 90 ? 18.264 0.355 -9.262 1.00 50.69 90 GLU A N 1
ATOM 673 C CA . GLU A 1 90 ? 18.767 -0.963 -9.662 1.00 50.69 90 GLU A CA 1
ATOM 674 C C . GLU A 1 90 ? 17.769 -1.835 -10.468 1.00 50.69 90 GLU A C 1
ATOM 676 O O . GLU A 1 90 ? 17.942 -3.051 -10.547 1.00 50.69 90 GLU A O 1
ATOM 681 N N . TRP A 1 91 ? 16.762 -1.258 -11.140 1.00 51.78 91 TRP A N 1
ATOM 682 C CA . TRP A 1 91 ? 15.909 -1.965 -12.119 1.00 51.78 91 TRP A CA 1
ATOM 683 C C . TRP A 1 91 ? 16.645 -2.232 -13.449 1.00 51.78 91 TRP A C 1
ATOM 685 O O . TRP A 1 91 ? 16.157 -1.943 -14.538 1.00 51.78 91 TRP A O 1
ATOM 695 N N . ASN A 1 92 ? 17.832 -2.833 -13.351 1.00 43.94 92 ASN A N 1
ATOM 696 C CA . ASN A 1 92 ? 18.595 -3.394 -14.468 1.00 43.94 92 ASN A CA 1
ATOM 697 C C . ASN A 1 92 ? 18.447 -4.924 -14.562 1.00 43.94 92 ASN A C 1
ATOM 699 O O . ASN A 1 92 ? 19.237 -5.577 -15.245 1.00 43.94 92 ASN A O 1
ATOM 703 N N . TYR A 1 93 ? 17.456 -5.529 -13.894 1.00 41.50 93 TYR A N 1
ATOM 704 C CA . TYR A 1 93 ? 17.202 -6.958 -14.067 1.00 41.50 93 TYR A CA 1
ATOM 705 C C . TYR A 1 93 ? 16.455 -7.215 -15.379 1.00 41.50 93 TYR A C 1
ATOM 707 O O . TYR A 1 93 ? 15.244 -7.025 -15.491 1.00 41.50 93 TYR A O 1
ATOM 715 N N . LYS A 1 94 ? 17.219 -7.651 -16.379 1.00 51.34 94 LYS A N 1
ATOM 716 C CA . LYS A 1 94 ? 16.753 -8.004 -17.717 1.00 51.34 94 LYS A CA 1
ATOM 717 C C . LYS A 1 94 ? 16.724 -9.524 -17.828 1.00 51.34 94 LYS A C 1
ATOM 719 O O . LYS A 1 94 ? 17.800 -10.120 -17.866 1.00 51.34 94 LYS A O 1
ATOM 724 N N . PRO A 1 95 ? 15.554 -10.174 -17.937 1.00 41.03 95 PRO A N 1
ATOM 725 C CA . PRO A 1 95 ? 15.508 -11.627 -18.091 1.00 41.03 95 PRO A CA 1
ATOM 726 C C . PRO A 1 95 ? 16.195 -12.113 -19.387 1.00 41.03 95 PRO A C 1
ATOM 728 O O . PRO A 1 95 ? 16.553 -13.284 -19.479 1.00 41.03 95 PRO A O 1
ATOM 731 N N . ASN A 1 96 ? 16.439 -11.218 -20.363 1.00 43.41 96 ASN A N 1
ATOM 732 C CA . ASN A 1 96 ? 16.861 -11.584 -21.723 1.00 43.41 96 ASN A CA 1
ATOM 733 C C . ASN A 1 96 ? 18.096 -10.810 -22.246 1.00 43.41 96 ASN A C 1
ATOM 735 O O . ASN A 1 96 ? 18.424 -10.925 -23.424 1.00 43.41 96 ASN A O 1
ATOM 739 N N . GLY A 1 97 ? 18.762 -9.989 -21.424 1.00 43.59 97 GLY A N 1
ATOM 740 C CA . GLY A 1 97 ? 19.957 -9.233 -21.840 1.00 43.59 97 GLY A CA 1
ATOM 741 C C . GLY A 1 97 ? 19.750 -8.128 -22.895 1.00 43.59 97 GLY A C 1
ATOM 742 O O . GLY A 1 97 ? 20.739 -7.634 -23.427 1.00 43.59 97 GLY A O 1
ATOM 743 N N . SER A 1 98 ? 18.515 -7.723 -23.214 1.00 42.84 98 SER A N 1
ATOM 744 C CA . SER A 1 98 ? 18.247 -6.617 -24.150 1.00 42.84 98 SER A CA 1
ATOM 745 C C . SER A 1 98 ? 18.395 -5.251 -23.482 1.00 42.84 98 SER A C 1
ATOM 747 O O . SER A 1 98 ? 18.100 -5.098 -22.301 1.00 42.84 98 SER A O 1
ATOM 749 N N . ASP A 1 99 ? 18.835 -4.232 -24.228 1.00 46.62 99 ASP A N 1
ATOM 750 C CA . ASP A 1 99 ? 19.135 -2.904 -23.680 1.00 46.62 99 ASP A CA 1
ATOM 751 C C . ASP A 1 99 ? 17.929 -2.073 -23.202 1.00 46.62 99 ASP A C 1
ATOM 753 O O . ASP A 1 99 ? 18.105 -0.970 -22.688 1.00 46.62 99 ASP A O 1
ATOM 757 N N . ASP A 1 100 ? 16.729 -2.648 -23.222 1.00 44.12 100 ASP A N 1
ATOM 758 C CA . ASP A 1 100 ? 15.512 -2.011 -22.733 1.00 44.12 100 ASP A CA 1
ATOM 759 C C . ASP A 1 100 ? 15.565 -1.848 -21.210 1.00 44.12 100 ASP A C 1
ATOM 761 O O . ASP A 1 100 ? 15.315 -2.768 -20.429 1.00 44.12 100 ASP A O 1
ATOM 765 N N . VAL A 1 101 ? 15.935 -0.645 -20.778 1.00 44.25 101 VAL A N 1
ATOM 766 C CA . VAL A 1 101 ? 15.536 -0.104 -19.477 1.00 44.25 101 VAL A CA 1
ATOM 767 C C . VAL A 1 101 ? 14.025 -0.317 -19.375 1.00 44.25 101 VAL A C 1
ATOM 769 O O . VAL A 1 101 ? 13.330 -0.083 -20.366 1.00 44.25 101 VAL A O 1
ATOM 772 N N . MET A 1 102 ? 13.503 -0.770 -18.226 1.00 47.31 102 MET A N 1
ATOM 773 C CA . MET A 1 102 ? 12.066 -0.636 -17.975 1.00 47.31 102 MET A CA 1
ATOM 774 C C . MET A 1 102 ? 11.750 0.848 -18.099 1.00 47.31 102 MET A C 1
ATOM 776 O O . MET A 1 102 ? 12.022 1.636 -17.197 1.00 47.31 102 MET A O 1
ATOM 780 N N . ASP A 1 103 ? 11.278 1.237 -19.274 1.00 48.97 103 ASP A N 1
ATOM 781 C CA . ASP A 1 103 ? 10.947 2.605 -19.579 1.00 48.97 103 ASP A CA 1
ATOM 782 C C . ASP A 1 103 ? 9.623 2.859 -18.871 1.00 48.97 103 ASP A C 1
ATOM 784 O O . ASP A 1 103 ? 8.538 2.485 -19.330 1.00 48.97 103 ASP A O 1
ATOM 788 N N . LEU A 1 104 ? 9.757 3.395 -17.660 1.00 50.81 104 LEU A N 1
ATOM 789 C CA . LEU A 1 104 ? 8.653 3.692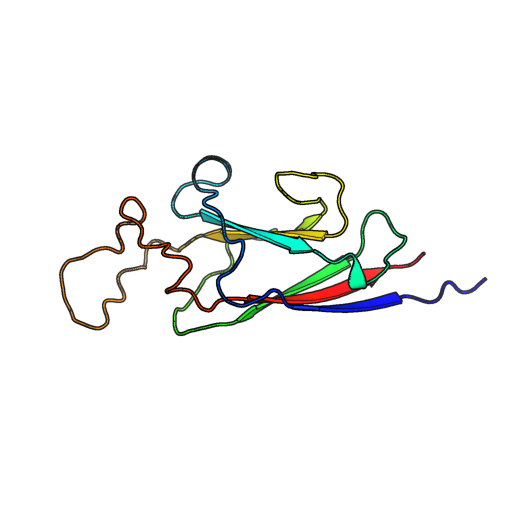 -16.758 1.00 50.81 104 LEU A CA 1
ATOM 790 C C . LEU A 1 104 ? 7.672 4.679 -17.412 1.00 50.81 104 LEU A C 1
ATOM 792 O O . LEU A 1 104 ? 6.491 4.651 -17.073 1.00 50.81 104 LEU A O 1
ATOM 796 N N . ASP A 1 105 ? 8.125 5.427 -18.427 1.00 44.34 105 ASP A N 1
ATOM 797 C CA . ASP A 1 105 ? 7.321 6.348 -19.231 1.00 44.34 105 ASP A CA 1
ATOM 798 C C . ASP A 1 105 ? 6.617 5.670 -20.429 1.00 44.34 105 ASP A C 1
ATOM 800 O O . ASP A 1 105 ? 5.676 6.237 -20.988 1.00 44.34 105 ASP A O 1
ATOM 804 N N . LYS A 1 106 ? 7.004 4.445 -20.827 1.00 45.88 106 LYS A N 1
ATOM 805 C CA . LYS A 1 106 ? 6.409 3.705 -21.967 1.00 45.88 106 LYS A CA 1
ATOM 806 C C . LYS A 1 106 ? 5.467 2.561 -21.582 1.00 45.88 106 LYS A C 1
ATOM 808 O O . LYS A 1 106 ? 5.148 1.717 -22.418 1.00 45.88 106 LYS A O 1
ATOM 813 N N . GLY A 1 107 ? 4.970 2.533 -20.347 1.00 42.75 107 GLY A N 1
ATOM 814 C CA . GLY A 1 107 ? 3.969 1.543 -19.932 1.00 42.75 107 GLY A CA 1
ATOM 815 C C . GLY A 1 107 ? 4.554 0.241 -19.381 1.00 42.75 107 GLY A C 1
ATOM 816 O O . GLY A 1 107 ? 3.875 -0.783 -19.393 1.00 42.75 107 GLY A O 1
ATOM 817 N N . ALA A 1 108 ? 5.779 0.279 -18.841 1.00 47.12 108 ALA A N 1
ATOM 818 C CA . ALA A 1 108 ? 6.335 -0.816 -18.037 1.00 47.12 108 ALA A CA 1
ATOM 819 C C . ALA A 1 108 ? 5.496 -1.119 -16.771 1.00 47.12 108 ALA A C 1
ATOM 821 O O . ALA A 1 108 ? 5.547 -2.227 -16.246 1.00 47.12 108 ALA A O 1
ATOM 822 N N . TRP A 1 109 ? 4.640 -0.179 -16.350 1.00 51.69 109 TRP A N 1
ATOM 823 C CA . TRP A 1 109 ? 3.528 -0.392 -15.417 1.00 51.69 109 TRP A CA 1
ATOM 824 C C . TRP A 1 109 ? 2.279 -0.949 -16.103 1.00 51.69 109 TRP A C 1
ATOM 826 O O . TRP A 1 109 ? 1.162 -0.524 -15.796 1.00 51.69 109 TRP A O 1
ATOM 836 N N . ASN A 1 110 ? 2.407 -1.859 -17.070 1.00 51.19 110 ASN A N 1
ATOM 837 C CA . ASN A 1 110 ? 1.214 -2.563 -17.508 1.00 51.19 110 ASN A CA 1
ATOM 838 C C . ASN A 1 110 ? 0.697 -3.333 -16.285 1.00 51.19 110 ASN A C 1
ATOM 840 O O . ASN A 1 110 ? 1.306 -4.310 -15.852 1.00 51.19 110 ASN A O 1
ATOM 844 N N . LYS A 1 111 ? -0.415 -2.856 -15.730 1.00 47.91 111 LYS A N 1
ATOM 845 C CA . LYS A 1 111 ? -1.274 -3.506 -14.734 1.00 47.91 111 LYS A CA 1
ATOM 846 C C . LYS A 1 111 ? -1.446 -5.017 -14.965 1.00 47.91 111 LYS A C 1
ATOM 848 O O . LYS A 1 111 ? -1.616 -5.759 -14.007 1.00 47.91 111 LYS A O 1
ATOM 853 N N . ASP A 1 112 ? -1.325 -5.481 -16.212 1.00 48.81 112 ASP A N 1
ATOM 854 C CA . ASP A 1 112 ? -1.432 -6.892 -16.585 1.00 48.81 112 ASP A CA 1
ATOM 855 C C . ASP A 1 112 ? -0.135 -7.704 -16.329 1.00 48.81 112 ASP A C 1
ATOM 857 O O . ASP A 1 112 ? -0.175 -8.933 -16.311 1.00 48.81 112 ASP A O 1
ATOM 861 N N . HIS A 1 113 ? 1.024 -7.060 -16.130 1.00 51.41 113 HIS A N 1
ATOM 862 C CA . HIS A 1 113 ? 2.320 -7.721 -15.887 1.00 51.41 113 HIS A CA 1
ATOM 863 C C . HIS A 1 113 ? 2.699 -7.820 -14.408 1.00 51.41 113 HIS A C 1
ATOM 865 O O . HIS A 1 113 ? 3.461 -8.710 -14.026 1.00 51.41 113 HIS A O 1
ATOM 871 N N . LEU A 1 114 ? 2.161 -6.945 -13.560 1.00 61.69 114 LEU A N 1
ATOM 872 C CA . LEU A 1 114 ? 2.420 -6.978 -12.126 1.00 61.69 114 LEU A CA 1
ATOM 873 C C . LEU A 1 114 ? 1.275 -7.706 -11.434 1.00 61.69 114 LEU A C 1
ATOM 875 O O . LEU A 1 114 ? 0.304 -7.090 -11.025 1.00 61.69 114 LEU A O 1
ATOM 879 N N . SER A 1 115 ? 1.378 -9.024 -11.254 1.00 75.19 115 SER A N 1
ATOM 880 C CA . SER A 1 115 ? 0.418 -9.800 -10.443 1.00 75.19 115 SER A CA 1
ATOM 881 C C . SER A 1 115 ? 0.571 -9.526 -8.937 1.00 75.19 115 SER A C 1
ATOM 883 O O . SER A 1 115 ? 0.525 -10.455 -8.133 1.00 75.19 115 SER A O 1
ATOM 885 N N . TRP A 1 116 ? 0.842 -8.277 -8.549 1.00 80.62 116 TRP A N 1
ATOM 886 C CA . TRP A 1 116 ? 1.062 -7.893 -7.161 1.00 80.62 116 TRP A CA 1
ATOM 887 C C . TRP A 1 116 ? -0.242 -7.574 -6.461 1.00 80.62 116 TRP A C 1
ATOM 889 O O . TRP A 1 116 ? -1.112 -6.900 -7.012 1.00 80.62 116 TRP A O 1
ATOM 899 N N . TYR A 1 117 ? -0.333 -8.004 -5.217 1.00 86.50 117 TYR A N 1
ATOM 900 C CA . TYR A 1 117 ? -1.424 -7.699 -4.314 1.00 86.50 117 TYR A CA 1
ATOM 901 C C . TYR A 1 117 ? -0.887 -7.363 -2.929 1.00 86.50 117 TYR A C 1
ATOM 903 O O . TYR A 1 117 ? 0.255 -7.670 -2.577 1.00 86.50 117 TYR A O 1
ATOM 911 N N . VAL A 1 118 ? -1.734 -6.708 -2.143 1.00 88.94 118 VAL A N 1
ATOM 912 C CA . VAL A 1 118 ? -1.435 -6.331 -0.766 1.00 88.94 118 VAL A CA 1
ATOM 913 C C . VAL A 1 118 ? -2.238 -7.218 0.159 1.00 88.94 118 VAL A C 1
ATOM 915 O O . VAL A 1 118 ? -3.460 -7.250 0.053 1.00 88.94 118 VAL A O 1
ATOM 918 N N . ASN A 1 119 ? -1.562 -7.898 1.079 1.00 92.50 119 ASN A N 1
ATOM 919 C CA . ASN A 1 119 ? -2.192 -8.524 2.236 1.00 92.50 119 ASN A CA 1
ATOM 920 C C . ASN A 1 119 ? -2.152 -7.537 3.403 1.00 92.50 119 ASN A C 1
ATOM 922 O O . ASN A 1 119 ? -1.156 -6.832 3.573 1.00 92.50 119 ASN A O 1
ATOM 926 N N . TRP A 1 120 ? -3.194 -7.496 4.229 1.00 92.75 120 TRP A N 1
ATOM 927 C CA . TRP A 1 120 ? -3.245 -6.591 5.375 1.00 92.75 120 TRP A CA 1
ATOM 928 C C . TRP A 1 120 ? -3.891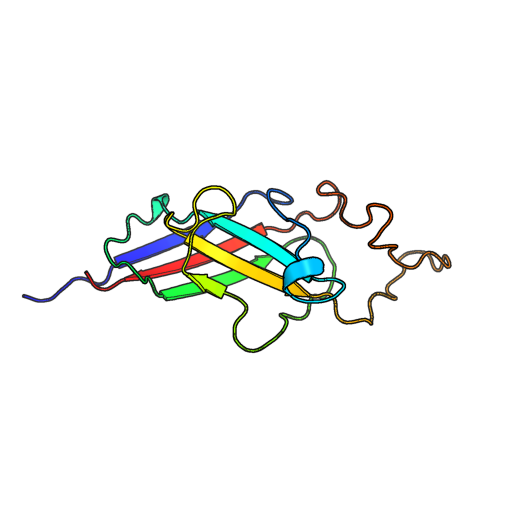 -7.223 6.605 1.00 92.75 120 TRP A C 1
ATOM 930 O O . TRP A 1 120 ? -4.781 -8.067 6.502 1.00 92.75 120 TRP A O 1
ATOM 940 N N . ILE A 1 121 ? -3.447 -6.768 7.775 1.00 93.75 121 ILE A N 1
ATOM 941 C CA . ILE A 1 121 ? -4.066 -6.974 9.084 1.00 93.75 121 ILE A CA 1
ATOM 942 C C . ILE A 1 121 ? -4.270 -5.589 9.694 1.00 93.75 121 ILE A C 1
ATOM 944 O O . ILE A 1 121 ? -3.333 -4.795 9.737 1.00 93.75 121 ILE A O 1
ATOM 948 N N . GLY A 1 122 ? -5.483 -5.294 10.148 1.00 91.19 122 GLY A N 1
ATOM 949 C CA . GLY A 1 122 ? -5.831 -4.060 10.842 1.00 91.19 122 GLY A CA 1
ATOM 950 C C . GLY A 1 122 ? -6.289 -4.339 12.267 1.00 91.19 122 GLY A C 1
ATOM 951 O O . GLY A 1 122 ? -6.928 -5.361 12.529 1.00 91.19 122 GLY A O 1
ATOM 952 N N . ILE A 1 123 ? -5.948 -3.435 13.181 1.00 91.00 123 ILE A N 1
ATOM 953 C CA . ILE A 1 123 ? -6.265 -3.527 14.605 1.00 91.00 123 ILE A CA 1
ATOM 954 C C . ILE A 1 123 ? -6.812 -2.183 15.084 1.00 91.00 123 ILE A C 1
ATOM 956 O O . ILE A 1 123 ? -6.167 -1.155 14.876 1.00 91.00 123 ILE A O 1
ATOM 960 N N . ASP A 1 124 ? -7.954 -2.186 15.771 1.00 87.94 124 ASP A N 1
ATOM 961 C CA . ASP A 1 124 ? -8.449 -1.008 16.484 1.00 87.94 124 ASP A CA 1
ATOM 962 C C . ASP A 1 124 ? -8.872 -1.312 17.927 1.00 87.94 124 ASP A C 1
ATOM 964 O O . ASP A 1 124 ? -9.149 -2.452 18.311 1.00 87.94 124 ASP A O 1
ATOM 968 N N . ASN A 1 125 ? -8.866 -0.255 18.739 1.00 82.56 125 ASN A N 1
ATOM 969 C CA . ASN A 1 125 ? -9.450 -0.244 20.071 1.00 82.56 125 ASN A CA 1
ATOM 970 C C . ASN A 1 125 ? -10.602 0.770 20.029 1.00 82.56 125 ASN A C 1
ATOM 972 O O . ASN A 1 125 ? -10.312 1.968 19.972 1.00 82.56 125 ASN A O 1
ATOM 976 N N . PRO A 1 126 ? -11.865 0.314 19.978 1.00 67.50 126 PRO A N 1
ATOM 977 C CA . PRO A 1 126 ? -13.022 1.205 19.985 1.00 67.50 126 PRO A CA 1
ATOM 978 C C . PRO A 1 126 ? -13.148 2.004 21.286 1.00 67.50 126 PRO A C 1
ATOM 980 O O . PRO A 1 126 ? -12.609 1.553 22.327 1.00 67.50 126 PRO A O 1
#

Nearest PDB structures (foldseek):
  2cgy-assembly1_A  TM=4.292E-01  e=1.175E-01  Helix pomatia
  4q56-assembly1_A  TM=4.345E-01  e=2.517E-01  Cornu aspersum
  2wn3-assembly1_A  TM=3.504E-01  e=2.785E+00  Dictyostelium discoideum AX2
  4w8v-assembly1_A  TM=1.821E-01  e=2.785E+00  Pyrococcus furiosus DSM 3638

Foldseek 3Di:
DDFDKFKDKDKDAFLPAKDDCCVPPNPQKIKHWDAPVVSVDPDQDWDKDKDKDFDDDDFDQPDDPQWARAGDPVGRSHGTIMGMTGHDPPQPDDPPPDPDDCPVVPPVSVSVPGRMMMIMMIIDGD

Radius of gyration: 16.47 Å; Cα contacts (8 Å, |Δi|>4): 230; chains: 1; bounding box: 36×26×55 Å